Protein AF-W6A692-F1 (afdb_monomer)

pLDDT: mean 77.69, std 11.69, range 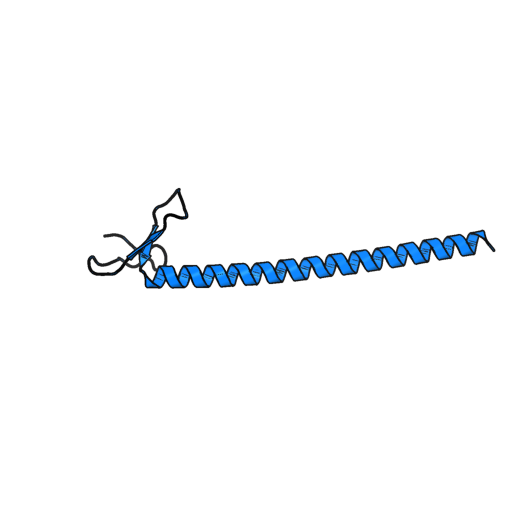[55.47, 93.38]

Secondary structure (DSSP, 8-state):
-PBPTTT-PBPPTTS-EEEE-SSTT--EEEEHHHHHHHHHHHHHHHHHHHHHHHHHHHHHHHHHHHHHHHHHHHHHHHHHHHH-

Organism: NCBI:txid1276246

Solvent-accessible surface area (backbone atoms only — not comparable to full-atom values): 4869 Å² total; per-residue (Å²): 132,59,51,15,70,83,78,70,45,75,52,54,95,86,53,69,63,43,71,47,68,85,49,86,88,51,84,44,41,24,40,49,67,56,49,54,52,49,57,52,53,52,51,53,52,53,53,54,53,52,53,53,53,57,54,51,53,54,53,54,53,51,51,53,52,53,52,51,51,52,52,51,51,51,52,52,52,50,52,53,64,71,73,106

Sequence (84 aa):
MEACYYCKKIILENDAFTRDTLDQKYKQTYHQECFKQRALNLKVIATKNSGNNKRKNRIYDWLLICFGIILLIEIIAIVILIVI

Foldseek 3Di:
DAAAPQPRHDADPPFAKDWDCPPVPDGGIHGPVSVVVVVVVVVVVVVVVVVVVVVVVVVVVVVVVVVVVVVVVVVVVVVVVVVD

Radius of gyration: 27.89 Å; Cα contacts (8 Å, |Δi|>4): 55; chains: 1; bounding box: 58×22×76 Å

Structure (mmCIF, N/CA/C/O backbone):
data_AF-W6A692-F1
#
_entry.id   AF-W6A692-F1
#
loop_
_atom_site.group_PDB
_atom_site.id
_atom_site.type_symbol
_atom_site.label_atom_id
_atom_site.label_alt_id
_atom_site.label_comp_id
_atom_site.label_asym_id
_atom_site.label_entity_id
_atom_site.label_seq_id
_atom_site.pdbx_PDB_ins_code
_atom_site.Cartn_x
_atom_site.Cartn_y
_atom_site.Cartn_z
_atom_site.occupancy
_atom_site.B_iso_or_equiv
_atom_site.auth_seq_id
_atom_site.auth_comp_id
_atom_site.auth_asym_id
_atom_site.auth_atom_id
_atom_site.pdbx_PDB_model_num
ATOM 1 N N . MET A 1 1 ? -29.391 6.876 22.583 1.00 61.72 1 MET A N 1
ATOM 2 C CA . MET A 1 1 ? -28.352 5.825 22.620 1.00 61.72 1 MET A CA 1
ATOM 3 C C . MET A 1 1 ? -27.587 5.872 21.310 1.00 61.72 1 MET A C 1
ATOM 5 O O . MET A 1 1 ? -28.177 5.605 20.270 1.00 61.72 1 MET A O 1
ATOM 9 N N . GLU A 1 2 ? -26.325 6.297 21.339 1.00 74.50 2 GLU A N 1
ATOM 10 C CA . GLU A 1 2 ? -25.460 6.288 20.152 1.00 74.50 2 GLU A CA 1
ATOM 11 C C . GLU A 1 2 ? -24.780 4.915 20.037 1.00 74.50 2 GLU A C 1
ATOM 13 O O . GLU A 1 2 ? -24.379 4.330 21.041 1.00 74.50 2 GLU A O 1
ATOM 18 N N . ALA A 1 3 ? -24.676 4.370 18.824 1.00 82.75 3 ALA A N 1
ATOM 19 C CA . ALA A 1 3 ? -23.991 3.104 18.574 1.00 82.75 3 ALA A CA 1
ATOM 20 C C . ALA A 1 3 ? -22.610 3.365 17.966 1.00 82.75 3 ALA A C 1
ATOM 22 O O . ALA A 1 3 ? -22.453 4.226 17.100 1.00 82.75 3 ALA A O 1
ATOM 23 N N . CYS A 1 4 ? -21.611 2.593 18.388 1.00 86.00 4 CYS A N 1
ATOM 24 C CA . CYS A 1 4 ? -20.285 2.637 17.791 1.00 86.00 4 CYS A CA 1
ATOM 25 C C . CYS A 1 4 ? -20.338 2.101 16.357 1.00 86.00 4 CYS A C 1
ATOM 27 O O . CYS A 1 4 ? -20.686 0.939 16.134 1.00 86.00 4 CYS A O 1
ATOM 29 N N . TYR A 1 5 ? -19.912 2.910 15.389 1.00 84.25 5 TYR A N 1
ATOM 30 C CA . TYR A 1 5 ? -19.909 2.538 13.974 1.00 84.25 5 TYR A CA 1
ATOM 31 C C . TYR A 1 5 ? -18.992 1.339 13.671 1.00 84.25 5 TYR A C 1
ATOM 33 O O . TYR A 1 5 ? -19.296 0.519 12.809 1.00 84.25 5 TYR A O 1
ATOM 41 N N . TYR A 1 6 ? -17.886 1.194 14.409 1.00 83.44 6 TYR A N 1
ATOM 42 C CA . TYR A 1 6 ? -16.911 0.122 14.179 1.00 83.44 6 TYR A CA 1
ATOM 43 C C . TYR A 1 6 ? -17.382 -1.246 14.689 1.00 83.44 6 TYR A C 1
ATOM 45 O O . TYR A 1 6 ? -17.316 -2.233 13.963 1.00 83.44 6 TYR A O 1
ATOM 53 N N . CYS A 1 7 ? -17.853 -1.326 15.938 1.00 85.06 7 CYS A N 1
ATOM 54 C CA . CYS A 1 7 ? -18.202 -2.603 16.574 1.00 85.06 7 CYS A CA 1
ATOM 55 C C . CYS A 1 7 ? -19.711 -2.863 16.684 1.00 85.06 7 CYS A C 1
ATOM 57 O O . CYS A 1 7 ? -20.100 -3.912 17.192 1.00 85.06 7 CYS A O 1
ATOM 59 N N . LYS A 1 8 ? -20.556 -1.924 16.234 1.00 85.94 8 LYS A N 1
ATOM 60 C CA . LYS A 1 8 ? -22.031 -1.978 16.269 1.00 85.94 8 LYS A CA 1
ATOM 61 C C . LYS A 1 8 ? -22.651 -2.132 17.666 1.00 85.94 8 LYS A C 1
ATOM 63 O O . LYS A 1 8 ? -23.850 -2.366 17.780 1.00 85.94 8 LYS A O 1
ATOM 68 N N . LYS A 1 9 ? -21.854 -1.990 18.728 1.00 86.50 9 LYS A N 1
ATOM 69 C CA . LYS A 1 9 ? -22.323 -1.998 20.120 1.00 86.50 9 LYS A CA 1
ATOM 70 C C . LYS A 1 9 ? -22.787 -0.604 20.539 1.00 86.50 9 LYS A C 1
ATOM 72 O O . LYS A 1 9 ? -22.262 0.394 20.045 1.00 86.50 9 LYS A O 1
ATOM 77 N N . ILE A 1 10 ? -23.754 -0.557 21.452 1.00 84.56 10 ILE A N 1
ATOM 78 C CA . ILE A 1 10 ? -24.254 0.685 22.053 1.00 84.56 10 ILE A CA 1
ATOM 79 C C . ILE A 1 10 ? -23.160 1.278 22.946 1.00 84.56 10 ILE A C 1
ATOM 81 O O . ILE A 1 10 ? -22.537 0.541 23.706 1.00 84.56 10 ILE A O 1
ATOM 85 N N . ILE A 1 11 ? -22.943 2.587 22.833 1.00 82.25 11 ILE A N 1
ATOM 86 C CA . ILE A 1 11 ? -22.080 3.360 23.729 1.00 82.25 11 ILE A CA 1
ATOM 87 C C . ILE A 1 11 ? -22.926 3.709 24.957 1.00 82.25 11 ILE A C 1
ATOM 89 O O . ILE A 1 11 ? -23.972 4.354 24.820 1.00 82.25 11 ILE A O 1
ATOM 93 N N . LEU A 1 12 ? -22.513 3.250 26.138 1.00 80.31 12 LEU A N 1
ATOM 94 C CA . LEU A 1 12 ? -23.181 3.605 27.391 1.00 80.31 12 LEU A CA 1
ATOM 95 C C . LEU A 1 12 ? -22.861 5.065 27.748 1.00 80.31 12 LEU A C 1
ATOM 97 O O . LEU A 1 12 ? -21.816 5.582 27.367 1.00 80.31 12 LEU A O 1
ATOM 101 N N . GLU A 1 13 ? -23.737 5.740 28.496 1.00 71.12 13 GLU A N 1
ATOM 102 C CA . GLU A 1 13 ? -23.556 7.165 28.846 1.00 71.12 13 GLU A CA 1
ATOM 103 C C . GLU A 1 13 ? -22.256 7.457 29.614 1.00 71.12 13 GLU A C 1
ATOM 105 O O . GLU A 1 13 ? -21.725 8.559 29.516 1.00 71.12 13 GLU A O 1
ATOM 110 N N . ASN A 1 14 ? -21.717 6.460 30.322 1.00 75.19 14 ASN A N 1
ATOM 111 C CA . ASN A 1 14 ? -20.464 6.573 31.070 1.00 75.19 14 ASN A CA 1
ATOM 112 C C . ASN A 1 14 ? -19.222 6.141 30.272 1.00 75.19 14 ASN A C 1
ATOM 114 O O . ASN A 1 14 ? -18.105 6.259 30.777 1.00 75.19 14 ASN A O 1
ATOM 118 N N . ASP A 1 15 ? -19.389 5.629 29.052 1.00 78.19 15 ASP A N 1
ATOM 119 C CA . ASP A 1 15 ? -18.267 5.148 28.254 1.00 78.19 15 ASP A CA 1
ATOM 120 C C . ASP A 1 15 ? -17.595 6.295 27.497 1.00 78.19 15 ASP A C 1
ATOM 122 O O . ASP A 1 15 ? -18.237 7.121 26.846 1.00 78.19 15 ASP A O 1
ATOM 126 N N . ALA A 1 16 ? -16.261 6.313 27.516 1.00 77.75 16 ALA A N 1
ATOM 127 C CA . ALA A 1 16 ? -15.489 7.254 26.720 1.00 77.75 16 ALA A CA 1
ATOM 128 C C . ALA A 1 16 ? -15.668 6.972 25.216 1.00 77.75 16 ALA A C 1
ATOM 130 O O . ALA A 1 16 ? -15.304 5.906 24.698 1.00 77.75 16 ALA A O 1
ATOM 131 N N . PHE A 1 17 ? -16.191 7.959 24.489 1.00 84.31 17 PHE A N 1
ATOM 132 C CA . PHE A 1 17 ? -16.398 7.885 23.046 1.00 84.31 17 PHE A CA 1
ATOM 133 C C . PHE A 1 17 ? -15.699 9.019 22.300 1.00 84.31 17 PHE A C 1
ATOM 135 O O . PHE A 1 17 ? -15.296 10.039 22.854 1.00 84.31 17 PHE A O 1
ATOM 142 N N . THR A 1 18 ? -15.524 8.823 21.000 1.00 84.19 18 THR A N 1
ATOM 143 C CA . THR A 1 18 ? -14.912 9.786 20.089 1.00 84.19 18 THR A CA 1
ATOM 144 C C . THR A 1 18 ? -15.793 9.913 18.858 1.00 84.19 18 THR A C 1
ATOM 146 O O . THR A 1 18 ? -16.283 8.915 18.326 1.00 84.19 18 THR A O 1
ATOM 149 N N . ARG A 1 19 ? -16.012 11.146 18.400 1.00 79.50 19 ARG A N 1
ATOM 150 C CA . ARG A 1 19 ? -16.708 11.415 17.141 1.00 79.50 19 ARG A CA 1
ATOM 151 C C . ARG A 1 19 ? -15.682 11.745 16.079 1.00 79.50 19 ARG A C 1
ATOM 153 O O . ARG A 1 19 ? -14.860 12.636 16.275 1.00 79.50 19 ARG A O 1
ATOM 160 N N . ASP A 1 20 ? -15.744 11.015 14.978 1.00 76.19 20 ASP A N 1
ATOM 161 C CA . ASP A 1 20 ? -14.905 11.306 13.829 1.00 76.19 20 ASP A CA 1
ATOM 162 C C . ASP A 1 20 ? -15.551 12.403 12.973 1.00 76.19 20 ASP A C 1
ATOM 164 O O . ASP A 1 20 ? -16.755 12.368 12.699 1.00 76.19 20 ASP A O 1
ATOM 168 N N . THR A 1 21 ? -14.746 13.385 12.577 1.00 70.31 21 THR A N 1
ATOM 169 C CA . THR A 1 21 ? -15.128 14.508 11.711 1.00 70.31 21 THR A CA 1
ATOM 170 C C . THR A 1 21 ? -14.452 14.455 10.342 1.00 70.31 21 THR A C 1
ATOM 172 O O . THR A 1 21 ? -14.711 15.329 9.516 1.00 70.31 21 THR A O 1
ATOM 175 N N . LEU A 1 22 ? -13.610 13.446 10.080 1.00 65.81 22 LEU A N 1
ATOM 176 C CA . LEU A 1 22 ? -12.899 13.289 8.806 1.00 65.81 22 LEU A CA 1
ATOM 177 C C . LEU A 1 22 ? -13.847 13.095 7.616 1.00 65.81 22 LEU A C 1
ATOM 179 O O . LEU A 1 22 ? -13.591 13.633 6.542 1.00 65.81 22 LEU A O 1
ATOM 183 N N . ASP A 1 23 ? -14.959 12.385 7.808 1.00 58.25 23 ASP A N 1
ATOM 184 C CA . ASP A 1 23 ? -16.018 12.291 6.806 1.00 58.25 23 ASP A CA 1
ATOM 185 C C . ASP A 1 23 ? -17.017 13.436 7.017 1.00 58.25 23 ASP A C 1
ATOM 187 O O . ASP A 1 23 ? -17.982 13.318 7.774 1.00 58.25 23 ASP A O 1
ATOM 191 N N . GLN A 1 24 ? -16.812 14.556 6.312 1.00 57.8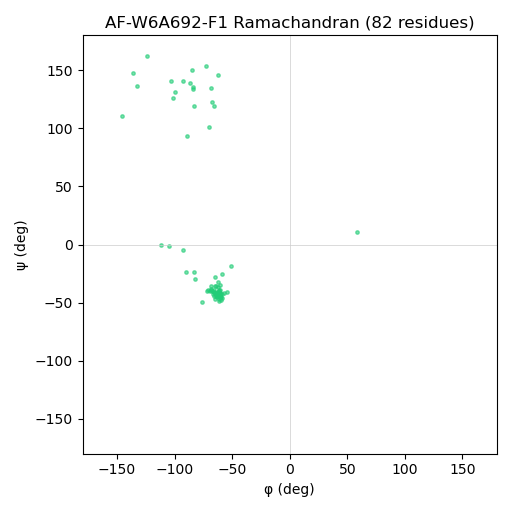8 24 GLN A N 1
ATOM 192 C CA . GLN A 1 24 ? -17.695 15.739 6.337 1.00 57.88 24 GLN A CA 1
ATOM 193 C C . GLN A 1 24 ? -19.183 15.416 6.094 1.00 57.88 24 GLN A C 1
ATOM 195 O O . GLN A 1 24 ? -20.053 16.221 6.423 1.00 57.88 24 GLN A O 1
ATOM 200 N N . LYS A 1 25 ? -19.485 14.239 5.530 1.00 57.50 25 LYS A N 1
ATOM 201 C CA . LYS A 1 25 ? -20.840 13.777 5.220 1.00 57.50 25 LYS A CA 1
ATOM 202 C C . LYS A 1 25 ? -21.520 12.988 6.347 1.00 57.50 25 LYS A C 1
ATOM 204 O O . LYS A 1 25 ? -22.746 12.961 6.376 1.00 57.50 25 LYS A O 1
ATOM 209 N N . TYR A 1 26 ? -20.773 12.375 7.273 1.00 60.50 26 TYR A N 1
ATOM 210 C CA . TYR A 1 26 ? -21.345 11.547 8.342 1.00 60.50 26 TYR A CA 1
ATOM 211 C C . TYR A 1 26 ? -20.538 11.666 9.639 1.00 60.50 26 TYR A C 1
ATOM 213 O O . TYR A 1 26 ? -19.441 11.126 9.755 1.00 60.50 26 TYR A O 1
ATOM 221 N N . LYS A 1 27 ? -21.126 12.308 10.659 1.00 71.44 27 LYS A N 1
ATOM 222 C CA . LYS A 1 27 ? -20.596 12.274 12.030 1.00 71.44 27 LYS A CA 1
ATOM 223 C C . LYS A 1 27 ? -20.802 10.872 12.595 1.00 71.44 27 LYS A C 1
ATOM 225 O O . LYS A 1 27 ? -21.912 10.5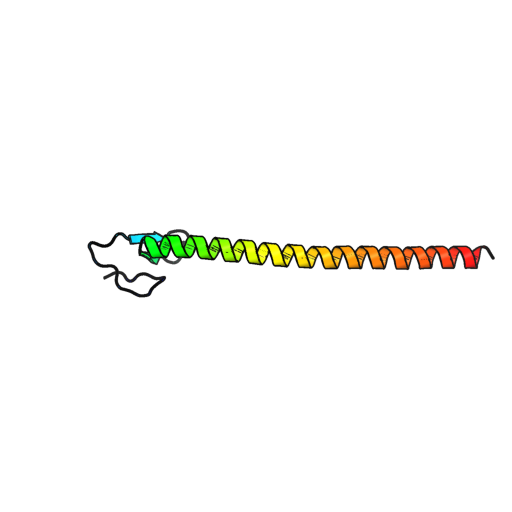18 12.983 1.00 71.44 27 LYS A O 1
ATOM 230 N N . GLN A 1 28 ? -19.744 10.072 12.606 1.00 81.06 28 GLN A N 1
ATOM 231 C CA . GLN A 1 28 ? -19.778 8.708 13.125 1.00 81.06 28 GLN A CA 1
ATOM 232 C C . GLN A 1 28 ? -19.205 8.673 14.542 1.00 81.06 28 GLN A C 1
ATOM 234 O O . GLN A 1 28 ? -18.127 9.213 14.804 1.00 81.06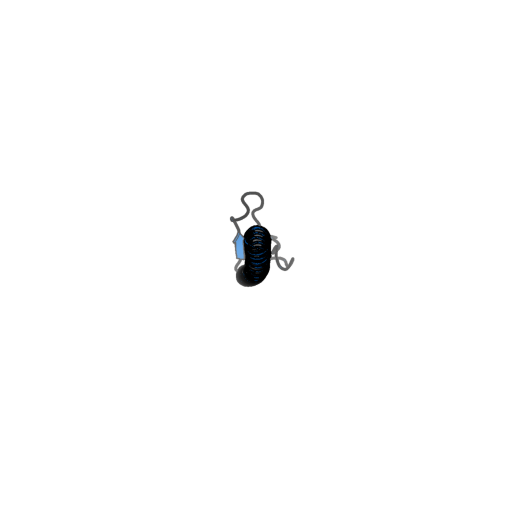 28 GLN A O 1
ATOM 239 N N . THR A 1 29 ? -19.929 8.027 15.455 1.00 85.38 29 THR A N 1
ATOM 240 C CA . THR A 1 29 ? -19.502 7.840 16.843 1.00 85.38 29 THR A CA 1
ATOM 241 C C . THR A 1 29 ? -18.769 6.510 16.995 1.00 85.38 29 THR A C 1
ATOM 243 O O . THR A 1 29 ? -19.150 5.493 16.411 1.00 85.38 29 THR A O 1
ATOM 246 N N . TYR A 1 30 ? -17.708 6.506 17.793 1.00 84.75 30 TYR A N 1
ATOM 247 C CA . TYR A 1 30 ? -16.858 5.351 18.047 1.00 84.75 30 TYR A CA 1
ATOM 248 C C . TYR A 1 30 ? -16.540 5.243 19.536 1.00 84.75 30 TYR A C 1
ATOM 250 O O . TYR A 1 30 ? -16.343 6.260 20.194 1.00 84.75 30 TYR A O 1
ATOM 258 N N . HIS A 1 31 ? -16.383 4.025 20.061 1.00 89.06 31 HIS A N 1
ATOM 259 C CA . HIS A 1 31 ? -15.652 3.854 21.321 1.00 89.06 31 HIS A CA 1
ATOM 260 C C . HIS A 1 31 ? -14.205 4.316 21.133 1.00 89.06 31 HIS A C 1
ATOM 262 O O . HIS A 1 31 ? -13.620 4.088 20.066 1.00 89.06 31 HIS A O 1
ATOM 268 N N . GLN A 1 32 ? -13.608 4.893 22.173 1.00 84.12 32 GLN A N 1
ATOM 269 C CA . GLN A 1 32 ? -12.230 5.388 22.117 1.00 84.12 32 GLN A CA 1
ATOM 270 C C . GLN A 1 32 ? -11.234 4.300 21.661 1.00 84.12 32 GLN A C 1
ATOM 272 O O . GLN A 1 32 ? -10.374 4.542 20.813 1.00 84.12 32 GLN A O 1
ATOM 277 N N . GLU A 1 33 ? -11.400 3.068 22.146 1.00 85.00 33 GLU A N 1
ATOM 278 C CA . GLU A 1 33 ? -10.563 1.925 21.757 1.00 85.00 33 GLU A CA 1
ATOM 279 C C . GLU A 1 33 ? -10.799 1.477 20.306 1.00 85.00 33 GLU A C 1
ATOM 281 O O . GLU A 1 33 ? -9.854 1.199 19.563 1.00 85.00 33 GLU A O 1
ATOM 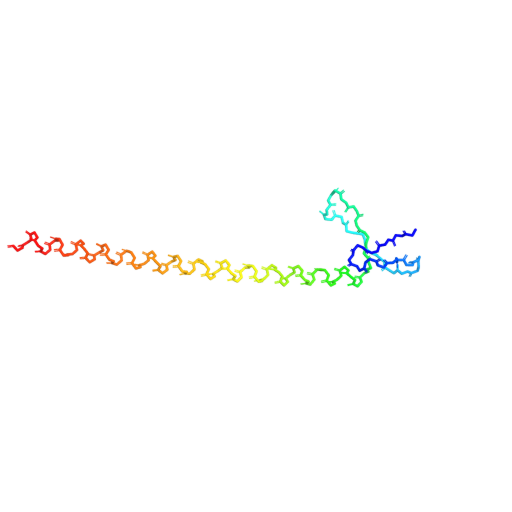286 N N . CYS A 1 34 ? -12.055 1.479 19.851 1.00 84.88 34 CYS A N 1
ATOM 287 C CA . CYS A 1 34 ? -12.383 1.161 18.461 1.00 84.88 34 CYS A CA 1
ATOM 288 C C . CYS A 1 34 ? -11.797 2.193 17.486 1.00 84.88 34 CYS A C 1
ATOM 290 O O . CYS A 1 34 ? -11.350 1.833 16.395 1.00 84.88 34 CYS A O 1
ATOM 292 N N . PHE A 1 35 ? -11.761 3.465 17.883 1.00 84.56 35 PHE A N 1
ATOM 293 C CA . PHE A 1 35 ? -11.153 4.526 17.088 1.00 84.56 35 PHE A CA 1
ATOM 294 C C . PHE A 1 35 ? -9.637 4.312 16.918 1.00 84.56 35 PHE A C 1
ATOM 296 O O . PHE A 1 35 ? -9.125 4.378 15.797 1.00 84.56 35 PHE A O 1
ATOM 303 N N . LYS A 1 36 ? -8.923 3.948 17.996 1.00 83.81 36 LYS A N 1
ATOM 304 C CA . LYS A 1 36 ? -7.489 3.601 17.936 1.00 83.81 36 LYS A CA 1
ATOM 305 C C . LYS A 1 36 ? -7.222 2.405 17.016 1.00 83.81 36 LYS A C 1
ATOM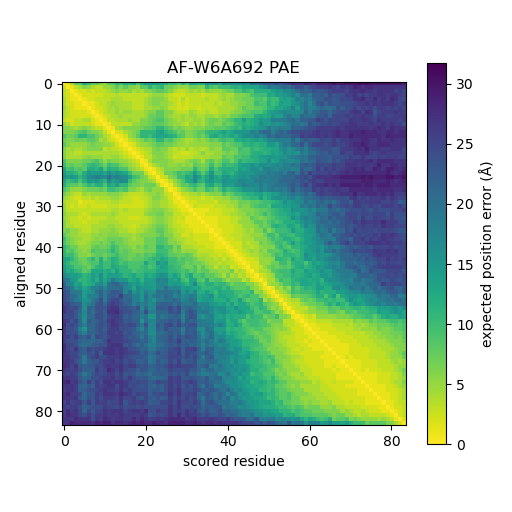 307 O O . LYS A 1 36 ? -6.314 2.462 16.185 1.00 83.81 36 LYS A O 1
ATOM 312 N N . GLN A 1 37 ? -8.025 1.342 17.117 1.00 82.44 37 GLN A N 1
ATOM 313 C CA . GLN A 1 37 ? -7.886 0.158 16.256 1.00 82.44 37 GLN A CA 1
ATOM 314 C C . GLN A 1 37 ? -8.104 0.481 14.774 1.00 82.44 37 GLN A C 1
ATOM 316 O O . GLN A 1 37 ? -7.345 0.017 13.921 1.00 82.44 37 GLN A O 1
ATOM 321 N N . ARG A 1 38 ? -9.093 1.322 14.449 1.00 80.19 38 ARG A N 1
ATOM 322 C CA . ARG A 1 38 ? -9.327 1.780 13.073 1.00 80.19 38 ARG A CA 1
ATOM 323 C C . ARG A 1 38 ? -8.111 2.516 12.510 1.00 80.19 38 ARG A C 1
ATOM 325 O O . ARG A 1 38 ? -7.696 2.221 11.391 1.00 80.19 38 ARG A O 1
ATOM 332 N N . ALA A 1 39 ? -7.513 3.425 13.280 1.00 77.50 39 ALA A N 1
ATOM 333 C CA . ALA A 1 39 ? -6.322 4.159 12.853 1.00 77.50 39 ALA A CA 1
ATOM 334 C C . ALA A 1 39 ? -5.128 3.226 12.571 1.00 77.50 39 ALA A C 1
ATOM 336 O O . ALA A 1 39 ? -4.403 3.424 11.595 1.00 77.50 39 ALA A O 1
ATOM 337 N N . LEU A 1 40 ? -4.943 2.181 13.385 1.00 77.56 40 LEU A N 1
ATOM 338 C CA . LEU A 1 40 ? -3.914 1.161 13.157 1.00 77.56 40 LEU A CA 1
ATOM 339 C C . LEU A 1 40 ? -4.178 0.358 11.877 1.00 77.56 40 LEU A C 1
ATOM 341 O O . LEU A 1 40 ? -3.279 0.219 11.048 1.00 77.56 40 LEU A O 1
ATOM 345 N N . ASN A 1 41 ? -5.413 -0.101 11.667 1.00 73.25 41 ASN A N 1
ATOM 346 C CA . ASN A 1 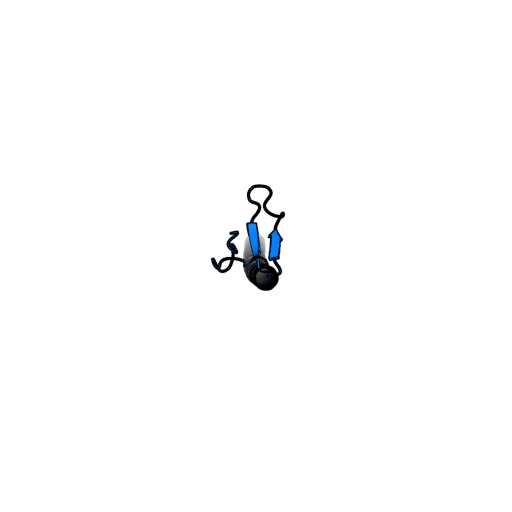41 ? -5.788 -0.850 10.464 1.00 73.25 41 ASN A CA 1
ATOM 347 C C . ASN A 1 41 ? -5.600 -0.025 9.183 1.00 73.25 41 ASN A C 1
ATOM 349 O O . ASN A 1 41 ? -5.084 -0.536 8.189 1.00 73.25 41 ASN A O 1
ATOM 353 N N . LEU A 1 42 ? -5.940 1.266 9.213 1.00 73.00 42 LEU A N 1
ATOM 354 C CA . LEU A 1 42 ? -5.712 2.172 8.085 1.00 73.00 42 LEU A CA 1
ATOM 355 C C . LEU A 1 42 ? -4.219 2.316 7.754 1.00 73.00 42 LEU A C 1
ATOM 357 O O . LEU A 1 42 ? -3.852 2.269 6.579 1.00 73.00 42 LEU A O 1
ATOM 361 N N . LYS A 1 43 ? -3.344 2.414 8.766 1.00 68.75 43 LYS A N 1
ATOM 362 C CA . LYS A 1 43 ? -1.885 2.450 8.556 1.00 68.75 43 LYS A CA 1
ATOM 363 C C . LY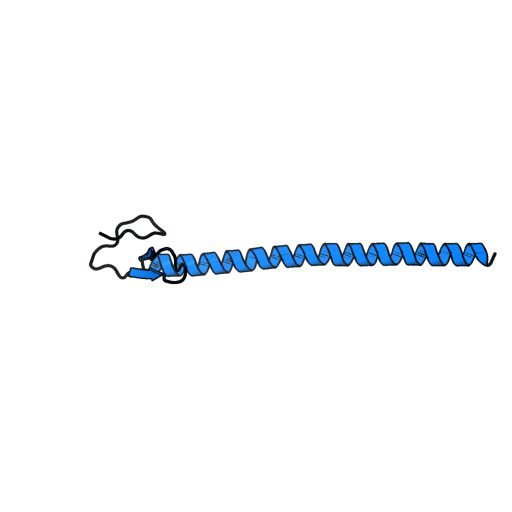S A 1 43 ? -1.366 1.168 7.901 1.00 68.75 43 LYS A C 1
ATOM 365 O O . LYS A 1 43 ? -0.544 1.253 6.994 1.00 68.75 43 LYS A O 1
ATOM 370 N N . VAL A 1 44 ? -1.861 0.001 8.319 1.00 66.50 44 VAL A N 1
ATOM 371 C CA . VAL A 1 44 ? -1.468 -1.301 7.745 1.00 66.50 44 VAL A CA 1
ATOM 372 C C . VAL A 1 44 ? -1.917 -1.436 6.285 1.00 66.50 44 VAL A C 1
ATOM 374 O O . VAL A 1 44 ? -1.168 -1.926 5.440 1.00 66.50 44 VAL A O 1
ATOM 377 N N . ILE A 1 45 ? -3.124 -0.976 5.953 1.00 62.50 45 ILE A N 1
ATOM 378 C CA . ILE A 1 45 ? -3.619 -0.995 4.569 1.00 62.50 45 ILE A CA 1
ATOM 379 C C . ILE A 1 45 ? -2.795 -0.042 3.690 1.00 62.50 45 ILE A C 1
ATOM 381 O O . ILE A 1 45 ? -2.408 -0.409 2.577 1.00 62.50 45 ILE A O 1
ATOM 385 N N . ALA A 1 46 ? -2.472 1.151 4.196 1.00 59.69 46 ALA A N 1
ATOM 386 C CA . ALA A 1 46 ? -1.655 2.127 3.479 1.00 59.69 46 ALA A CA 1
ATOM 387 C C . ALA A 1 46 ? -0.244 1.591 3.170 1.00 59.69 46 ALA A C 1
ATOM 389 O O . ALA A 1 46 ? 0.233 1.711 2.038 1.00 59.69 46 ALA A O 1
ATOM 390 N N . THR A 1 47 ? 0.409 0.935 4.133 1.00 61.28 47 THR A N 1
ATOM 391 C CA . THR A 1 47 ? 1.739 0.339 3.924 1.00 61.28 47 THR A CA 1
ATOM 392 C C . THR A 1 47 ? 1.699 -0.857 2.972 1.00 61.28 47 THR A C 1
ATOM 394 O O . THR A 1 47 ? 2.575 -0.979 2.112 1.00 61.28 47 THR A O 1
ATOM 397 N N . LYS A 1 48 ? 0.659 -1.697 3.036 1.00 59.28 48 LYS A N 1
ATOM 398 C CA . LYS A 1 48 ? 0.476 -2.828 2.109 1.00 59.28 48 LYS A CA 1
ATOM 399 C C . LYS A 1 48 ? 0.274 -2.369 0.659 1.00 59.28 48 LYS A C 1
ATOM 401 O O . LYS A 1 48 ? 0.890 -2.923 -0.253 1.00 59.28 48 LYS A O 1
ATOM 406 N N . ASN A 1 49 ? -0.535 -1.332 0.440 1.00 58.03 49 ASN A N 1
ATOM 407 C CA . ASN A 1 49 ? -0.771 -0.780 -0.897 1.00 58.03 49 ASN A CA 1
ATOM 408 C C . ASN A 1 49 ? 0.476 -0.086 -1.469 1.00 58.03 49 ASN A C 1
ATOM 410 O O . ASN A 1 49 ? 0.768 -0.233 -2.657 1.00 58.03 49 ASN A O 1
ATOM 414 N N . SER A 1 50 ? 1.266 0.581 -0.623 1.00 55.47 50 SER A N 1
ATOM 415 C CA . SER A 1 50 ? 2.562 1.152 -1.016 1.00 55.47 50 SER A CA 1
ATOM 416 C C . SER A 1 50 ? 3.546 0.077 -1.508 1.00 55.47 50 SER A C 1
ATOM 418 O O . SER A 1 50 ? 4.184 0.235 -2.553 1.00 55.47 50 SER A O 1
ATOM 420 N N . GLY A 1 51 ? 3.602 -1.076 -0.828 1.00 58.22 51 GLY A N 1
ATOM 421 C CA . GLY A 1 51 ? 4.436 -2.210 -1.242 1.00 58.22 51 GLY A CA 1
ATOM 422 C C . GLY A 1 51 ? 4.063 -2.785 -2.616 1.00 58.22 51 GLY A C 1
ATOM 423 O O . GLY A 1 51 ? 4.946 -3.063 -3.432 1.00 58.22 51 GLY A O 1
ATOM 424 N N . ASN A 1 52 ? 2.765 -2.908 -2.912 1.00 56.00 52 ASN A N 1
ATOM 425 C CA . ASN A 1 52 ? 2.292 -3.408 -4.208 1.00 56.00 52 ASN A CA 1
ATOM 426 C C . ASN A 1 52 ? 2.605 -2.448 -5.368 1.00 56.00 52 ASN A C 1
ATOM 428 O O . ASN A 1 52 ? 3.031 -2.900 -6.434 1.00 56.00 52 ASN A O 1
ATOM 432 N N . ASN A 1 53 ? 2.471 -1.135 -5.159 1.00 56.88 53 ASN A N 1
ATOM 433 C CA . ASN A 1 53 ? 2.811 -0.137 -6.179 1.00 56.88 53 ASN A CA 1
ATOM 434 C C . ASN A 1 53 ? 4.317 -0.119 -6.483 1.00 56.88 53 ASN A C 1
ATOM 436 O O . ASN A 1 53 ? 4.715 -0.072 -7.647 1.00 56.88 53 ASN A O 1
ATOM 440 N N . LYS A 1 54 ? 5.164 -0.268 -5.457 1.00 57.75 54 LYS A N 1
ATOM 441 C CA . LYS A 1 54 ? 6.623 -0.343 -5.630 1.00 57.75 54 LYS A CA 1
ATOM 442 C C . LYS A 1 54 ? 7.058 -1.583 -6.420 1.00 57.75 54 LYS A C 1
ATOM 444 O O . LYS A 1 54 ? 7.997 -1.513 -7.212 1.00 57.75 54 LYS A O 1
ATOM 449 N N . ARG A 1 55 ? 6.370 -2.717 -6.232 1.00 60.09 55 ARG A N 1
ATOM 450 C CA . ARG A 1 55 ? 6.653 -3.960 -6.969 1.00 60.09 55 ARG A CA 1
ATOM 451 C C . ARG A 1 55 ? 6.230 -3.870 -8.436 1.00 60.09 55 ARG A C 1
ATOM 453 O O . ARG A 1 55 ? 6.975 -4.344 -9.286 1.00 60.09 55 ARG A O 1
ATOM 460 N N . LYS A 1 56 ? 5.091 -3.231 -8.734 1.00 60.50 56 LYS A N 1
ATOM 461 C CA . LYS A 1 56 ? 4.665 -2.965 -10.118 1.00 60.50 56 LYS A CA 1
ATOM 462 C C . LYS A 1 56 ? 5.670 -2.081 -10.856 1.00 60.50 56 LYS A C 1
ATOM 464 O O . LYS A 1 56 ? 6.107 -2.478 -11.929 1.00 60.50 56 LYS A O 1
ATOM 469 N N . ASN A 1 57 ? 6.102 -0.966 -10.260 1.00 67.38 57 ASN A N 1
ATOM 470 C CA . ASN A 1 57 ? 7.070 -0.065 -10.902 1.00 67.38 57 ASN A CA 1
ATOM 471 C C . ASN A 1 57 ? 8.377 -0.770 -11.290 1.00 67.38 57 ASN A C 1
ATOM 473 O O . ASN A 1 57 ? 8.853 -0.595 -12.404 1.00 67.38 57 ASN A O 1
ATOM 477 N N . ARG A 1 58 ? 8.903 -1.649 -10.427 1.00 70.12 58 ARG A N 1
ATOM 478 C CA . ARG A 1 58 ? 10.117 -2.419 -10.745 1.00 70.12 58 ARG A CA 1
ATOM 479 C C . ARG A 1 58 ? 9.978 -3.322 -11.972 1.00 70.12 58 ARG A C 1
ATOM 481 O O . ARG A 1 58 ? 10.962 -3.519 -12.671 1.00 70.12 58 ARG A O 1
ATOM 488 N N . ILE A 1 59 ? 8.805 -3.909 -12.210 1.00 77.62 59 ILE A N 1
ATOM 489 C CA . ILE A 1 59 ? 8.601 -4.804 -13.361 1.00 77.62 59 ILE A CA 1
ATOM 490 C C . ILE A 1 59 ? 8.584 -3.992 -14.660 1.00 77.62 59 ILE A C 1
ATOM 492 O O . ILE A 1 59 ? 9.184 -4.413 -15.645 1.00 77.62 59 ILE A O 1
ATOM 496 N N . TYR A 1 60 ? 7.947 -2.818 -14.645 1.00 78.25 60 TYR A N 1
ATOM 497 C CA . TYR A 1 60 ? 7.951 -1.913 -15.794 1.00 78.25 60 TYR A CA 1
ATOM 498 C C . TYR A 1 60 ? 9.356 -1.387 -16.104 1.00 78.25 60 TYR A C 1
ATOM 500 O O . TYR A 1 60 ? 9.740 -1.403 -17.269 1.00 78.25 60 TYR A O 1
ATOM 508 N N . ASP A 1 61 ? 10.147 -1.024 -15.087 1.00 82.31 61 ASP A N 1
ATOM 509 C CA . ASP A 1 61 ? 11.544 -0.608 -15.285 1.00 82.31 61 ASP A CA 1
ATOM 510 C C . ASP A 1 61 ? 12.375 -1.711 -15.959 1.00 82.31 61 ASP A C 1
ATOM 512 O O . ASP A 1 61 ? 13.082 -1.455 -16.932 1.00 82.31 61 ASP A O 1
ATOM 516 N N . TRP A 1 62 ? 12.255 -2.959 -15.492 1.00 86.75 62 TRP A N 1
ATOM 517 C CA . TRP A 1 62 ? 12.968 -4.095 -16.087 1.00 86.75 62 TRP A CA 1
ATOM 518 C C . TRP A 1 62 ? 12.550 -4.368 -17.534 1.00 86.75 62 TRP A C 1
ATOM 520 O O . TRP A 1 62 ? 13.409 -4.583 -18.387 1.00 86.75 62 TRP A O 1
ATOM 530 N N . LEU A 1 63 ? 11.248 -4.326 -17.830 1.00 88.56 63 LEU A N 1
ATOM 531 C CA . LEU A 1 63 ? 10.742 -4.499 -19.195 1.00 88.56 63 LEU A CA 1
ATOM 532 C C . LEU A 1 63 ? 11.279 -3.422 -20.140 1.00 88.56 63 LEU A C 1
ATOM 534 O O . LEU A 1 63 ? 11.666 -3.733 -21.265 1.00 88.56 63 LEU A O 1
ATOM 538 N N . LEU A 1 64 ? 11.334 -2.173 -19.679 1.00 88.75 64 LEU A N 1
ATOM 539 C CA . LEU A 1 64 ? 11.787 -1.043 -20.484 1.00 88.75 64 LEU A CA 1
ATOM 540 C C . LEU A 1 64 ? 13.289 -1.140 -20.791 1.00 88.75 64 LEU A C 1
ATOM 542 O O . LEU A 1 64 ? 13.698 -0.913 -21.929 1.00 88.75 64 LEU A O 1
ATOM 546 N N . ILE A 1 65 ? 14.094 -1.576 -19.817 1.00 90.56 65 ILE A N 1
ATOM 547 C CA . ILE A 1 65 ? 15.521 -1.867 -20.017 1.00 90.56 65 ILE A CA 1
ATOM 548 C C . ILE A 1 65 ? 15.708 -2.995 -21.041 1.00 90.56 65 ILE A C 1
ATOM 550 O O . ILE A 1 65 ? 16.502 -2.849 -21.969 1.00 90.56 65 ILE A O 1
ATOM 554 N N . CYS A 1 66 ? 14.964 -4.099 -20.918 1.00 91.38 66 CYS A N 1
ATOM 555 C CA . CYS A 1 66 ? 15.053 -5.215 -21.864 1.00 91.38 66 CYS A CA 1
ATOM 556 C C . CYS A 1 66 ? 14.693 -4.795 -23.297 1.00 91.38 66 CYS A C 1
ATOM 558 O O . CYS A 1 66 ? 15.424 -5.136 -24.225 1.00 91.38 66 CYS A O 1
ATOM 560 N N . PHE A 1 67 ? 13.619 -4.022 -23.481 1.00 92.44 67 PHE A N 1
ATOM 561 C CA . PHE A 1 67 ? 13.251 -3.480 -24.793 1.00 92.44 67 PHE A CA 1
ATOM 562 C C . PHE A 1 67 ? 14.340 -2.572 -25.372 1.00 92.44 67 PHE A C 1
ATOM 564 O O . PHE A 1 67 ? 14.668 -2.689 -26.551 1.00 92.44 67 PHE A O 1
ATOM 571 N N . GLY A 1 68 ? 14.935 -1.710 -24.542 1.00 91.81 68 GLY A N 1
ATOM 572 C CA . GLY A 1 68 ? 16.039 -0.848 -24.959 1.00 91.81 68 GLY A CA 1
ATOM 573 C C . GLY A 1 68 ? 17.244 -1.640 -25.469 1.00 91.81 68 GLY A C 1
ATOM 574 O O . GLY A 1 68 ? 17.803 -1.295 -26.504 1.00 91.81 68 GLY A O 1
ATOM 575 N N . ILE A 1 69 ? 17.610 -2.732 -24.790 1.00 92.94 69 ILE A N 1
ATOM 576 C CA . ILE A 1 69 ? 18.729 -3.596 -25.197 1.00 92.94 69 ILE A CA 1
ATOM 577 C C . ILE A 1 69 ? 18.437 -4.297 -26.529 1.00 92.94 69 ILE A C 1
ATOM 579 O O . ILE A 1 69 ? 19.309 -4.319 -27.394 1.00 92.94 69 ILE A O 1
ATOM 583 N N . ILE A 1 70 ? 17.228 -4.840 -26.715 1.00 93.38 70 ILE A N 1
ATOM 584 C CA . ILE A 1 70 ? 16.841 -5.519 -27.966 1.00 93.38 70 ILE A CA 1
ATOM 585 C C . ILE A 1 70 ? 16.951 -4.557 -29.153 1.00 93.38 70 ILE A C 1
ATOM 587 O O . ILE A 1 70 ? 17.593 -4.891 -30.145 1.00 93.38 70 ILE A O 1
ATOM 591 N N . LEU A 1 71 ? 16.412 -3.340 -29.020 1.00 91.19 71 LEU A N 1
ATOM 592 C CA . LEU A 1 71 ? 16.508 -2.319 -30.068 1.00 91.19 71 LEU A CA 1
ATOM 593 C C . LEU A 1 71 ? 17.961 -1.946 -30.378 1.00 91.19 71 LEU A C 1
ATOM 595 O O . LEU A 1 71 ? 18.323 -1.760 -31.534 1.00 91.19 71 LEU A O 1
ATOM 599 N N . LEU A 1 72 ? 18.813 -1.856 -29.357 1.00 92.25 72 LEU A N 1
ATOM 600 C CA . LEU A 1 72 ? 20.226 -1.527 -29.538 1.00 92.25 72 LEU A CA 1
ATOM 601 C C . LEU A 1 72 ? 20.965 -2.636 -30.303 1.00 92.25 72 LEU A C 1
ATOM 603 O O . LEU A 1 72 ? 21.751 -2.343 -31.202 1.00 92.25 72 LEU A O 1
ATOM 607 N N . ILE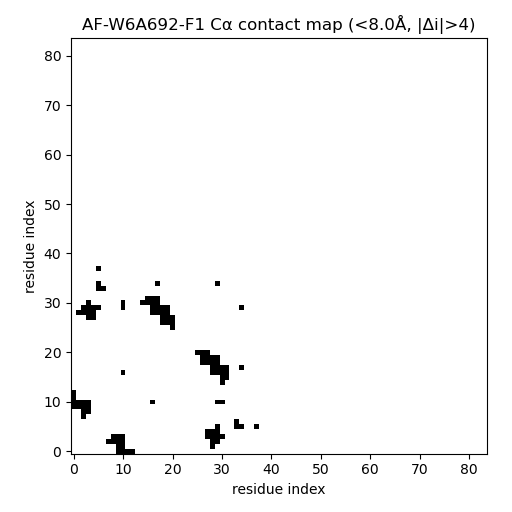 A 1 73 ? 20.669 -3.903 -29.998 1.00 92.75 73 ILE A N 1
ATOM 608 C CA . ILE A 1 73 ? 21.205 -5.061 -30.727 1.00 92.75 73 ILE A CA 1
ATOM 609 C C . ILE A 1 73 ? 20.735 -5.047 -32.185 1.00 92.75 73 ILE A C 1
ATOM 611 O O . ILE A 1 73 ? 21.554 -5.251 -33.080 1.00 92.75 73 ILE A O 1
ATOM 615 N N . GLU A 1 74 ? 19.452 -4.775 -32.439 1.00 90.88 74 GLU A N 1
ATOM 616 C CA . GLU A 1 74 ? 18.920 -4.673 -33.804 1.00 90.88 74 GLU A CA 1
ATOM 617 C C . GLU A 1 74 ? 19.608 -3.560 -34.601 1.00 90.88 74 GLU A C 1
ATOM 619 O O . GLU A 1 74 ? 20.023 -3.789 -35.736 1.00 90.88 74 GLU A O 1
ATOM 624 N N . ILE A 1 75 ? 19.809 -2.382 -34.002 1.00 91.38 75 ILE A N 1
ATOM 625 C CA . ILE A 1 75 ? 20.522 -1.273 -34.652 1.00 91.38 75 ILE A CA 1
ATOM 626 C C . ILE A 1 75 ? 21.960 -1.681 -34.992 1.00 91.38 75 ILE A C 1
ATOM 628 O O . ILE A 1 75 ? 22.411 -1.447 -36.112 1.00 91.38 75 ILE A O 1
ATOM 632 N N . ILE A 1 76 ? 22.676 -2.321 -34.062 1.00 91.38 76 ILE A N 1
ATOM 633 C CA . ILE A 1 76 ? 24.045 -2.798 -34.307 1.00 91.38 76 ILE A CA 1
ATOM 634 C C . ILE A 1 76 ? 24.065 -3.823 -35.447 1.00 91.38 76 ILE A C 1
ATOM 636 O O . ILE A 1 76 ? 24.914 -3.731 -36.332 1.00 91.38 76 ILE A O 1
ATOM 640 N N . ALA A 1 77 ? 23.126 -4.771 -35.462 1.00 90.25 77 ALA A N 1
ATOM 641 C CA . ALA A 1 77 ? 23.034 -5.784 -36.509 1.00 90.25 77 ALA A CA 1
ATOM 642 C C . ALA A 1 77 ? 22.780 -5.163 -37.892 1.00 90.25 77 ALA A C 1
ATOM 644 O O . ALA A 1 77 ? 23.433 -5.547 -38.861 1.00 90.25 77 ALA A O 1
ATOM 645 N N . ILE A 1 78 ? 21.892 -4.167 -37.978 1.00 91.62 78 ILE A N 1
ATOM 646 C CA . ILE A 1 78 ? 21.625 -3.423 -39.217 1.00 91.62 78 ILE A CA 1
ATOM 647 C C . ILE A 1 78 ? 22.876 -2.669 -39.679 1.00 91.62 78 ILE A C 1
ATOM 649 O O . ILE A 1 78 ? 23.222 -2.729 -40.855 1.00 91.62 78 ILE A O 1
ATOM 653 N N . VAL A 1 79 ? 23.584 -1.989 -38.772 1.00 89.94 79 VAL A N 1
ATOM 654 C CA . VAL A 1 79 ? 24.819 -1.264 -39.114 1.00 89.94 79 VAL A CA 1
ATOM 655 C C . VAL A 1 79 ? 25.882 -2.219 -39.654 1.00 89.94 79 VAL A C 1
ATOM 657 O O . VAL A 1 79 ? 26.493 -1.923 -40.676 1.00 89.94 79 VAL A O 1
ATOM 660 N N . ILE A 1 80 ? 26.075 -3.379 -39.023 1.00 88.62 80 ILE A N 1
ATOM 661 C CA . ILE A 1 80 ? 27.024 -4.394 -39.503 1.00 88.62 80 ILE A CA 1
ATOM 662 C C . ILE A 1 80 ? 26.619 -4.908 -40.892 1.00 88.62 80 ILE A C 1
ATOM 664 O O . ILE A 1 80 ? 27.477 -5.021 -41.761 1.00 88.62 80 ILE A O 1
ATOM 668 N N . LEU A 1 81 ? 25.327 -5.171 -41.120 1.00 85.19 81 LEU A N 1
ATOM 669 C CA . LEU A 1 81 ? 24.808 -5.628 -42.415 1.00 85.19 81 LEU A CA 1
ATOM 670 C C . LEU A 1 81 ? 24.948 -4.595 -43.542 1.00 85.19 81 LEU A C 1
ATOM 672 O O . LEU A 1 81 ? 25.006 -4.990 -44.696 1.00 85.19 81 LEU A O 1
ATOM 676 N N . ILE A 1 82 ? 24.960 -3.297 -43.230 1.00 83.12 82 ILE A N 1
ATOM 677 C CA . ILE A 1 82 ? 25.145 -2.223 -44.223 1.00 83.12 82 ILE A CA 1
ATOM 678 C C . ILE A 1 82 ? 26.630 -2.007 -44.550 1.00 83.12 82 ILE A C 1
ATOM 680 O O . ILE A 1 82 ? 26.961 -1.544 -45.639 1.00 83.12 82 ILE A O 1
ATOM 684 N N . VAL A 1 83 ? 27.521 -2.276 -43.592 1.00 78.94 83 VAL A N 1
ATOM 685 C CA . VAL A 1 83 ? 28.970 -2.052 -43.731 1.00 78.94 83 VAL A CA 1
ATOM 686 C C . VAL A 1 83 ? 29.678 -3.209 -44.455 1.00 78.94 83 VAL A C 1
ATOM 688 O O . VAL A 1 83 ? 30.749 -2.986 -45.020 1.00 78.94 83 VAL A O 1
ATOM 691 N N . ILE A 1 84 ? 29.103 -4.416 -44.436 1.00 63.69 84 ILE A N 1
ATOM 692 C CA . ILE A 1 84 ? 29.571 -5.605 -45.178 1.00 63.69 84 ILE A CA 1
ATOM 693 C C . ILE A 1 84 ? 29.019 -5.587 -46.605 1.00 63.69 84 ILE A C 1
ATOM 695 O O . ILE A 1 84 ? 29.814 -5.870 -47.529 1.00 63.69 84 ILE A O 1
#

Nearest PDB structures (foldseek):
  3jbo-assembly1_A0  TM=5.977E-01  e=2.149E+00  Plasmodium falciparum 3D7

Mean predicted aligned error: 13.52 Å